Protein AF-A0A7C3N7W6-F1 (afdb_monomer)

Structure (mmCIF, N/CA/C/O backbone):
data_AF-A0A7C3N7W6-F1
#
_entry.id   AF-A0A7C3N7W6-F1
#
loop_
_atom_site.group_PDB
_atom_site.id
_atom_site.type_symbol
_atom_site.label_atom_id
_atom_site.label_alt_id
_atom_site.label_comp_id
_atom_site.label_asym_id
_atom_site.label_entity_id
_atom_site.label_seq_id
_atom_site.pdbx_PDB_ins_code
_atom_site.Cartn_x
_atom_site.Cartn_y
_atom_site.Cartn_z
_atom_site.occupancy
_atom_site.B_iso_or_equiv
_atom_site.auth_seq_id
_atom_site.auth_comp_id
_atom_site.auth_asym_id
_atom_site.auth_atom_id
_atom_site.pdbx_PDB_model_num
ATOM 1 N N . MET A 1 1 ? -11.254 6.037 20.988 1.00 70.31 1 MET A N 1
ATOM 2 C CA . MET A 1 1 ? -10.341 5.940 19.821 1.00 70.31 1 MET A CA 1
ATOM 3 C C . MET A 1 1 ? -10.967 6.468 18.518 1.00 70.31 1 MET A C 1
ATOM 5 O O . MET A 1 1 ? -10.693 5.931 17.450 1.00 70.31 1 MET A O 1
ATOM 9 N N . ARG A 1 2 ? -11.807 7.520 18.560 1.00 85.56 2 ARG A N 1
ATOM 10 C CA . ARG A 1 2 ? -12.497 8.014 17.350 1.00 85.56 2 ARG A CA 1
ATOM 11 C C . ARG A 1 2 ? -11.511 8.620 16.342 1.00 85.56 2 ARG A C 1
ATOM 13 O O . ARG A 1 2 ? -11.651 8.363 15.156 1.00 85.56 2 ARG A O 1
ATOM 20 N N . LEU A 1 3 ? -10.492 9.334 16.832 1.00 93.50 3 LEU A N 1
ATOM 21 C CA . LEU A 1 3 ? -9.411 9.874 16.005 1.00 93.50 3 LEU A CA 1
ATOM 22 C C . LEU A 1 3 ? -8.609 8.758 15.318 1.00 93.50 3 LEU A C 1
ATOM 24 O O . LEU A 1 3 ? -8.547 8.729 14.097 1.00 93.50 3 LEU A O 1
ATOM 28 N N . ALA A 1 4 ? -8.080 7.801 16.090 1.00 92.69 4 ALA A N 1
ATOM 29 C CA . ALA A 1 4 ? -7.303 6.685 15.547 1.00 92.69 4 ALA A CA 1
ATOM 30 C C . ALA A 1 4 ? -8.077 5.900 14.475 1.00 92.69 4 ALA A C 1
ATOM 32 O O . ALA A 1 4 ? -7.528 5.616 13.417 1.00 92.69 4 ALA A O 1
ATOM 33 N N . ARG A 1 5 ? -9.373 5.630 14.700 1.00 95.19 5 ARG A N 1
ATOM 34 C CA . ARG A 1 5 ? -10.233 4.991 13.693 1.00 95.19 5 ARG A CA 1
ATOM 35 C C . ARG A 1 5 ? -10.196 5.728 12.355 1.00 95.19 5 ARG A C 1
ATOM 37 O O . ARG A 1 5 ? -10.017 5.093 11.325 1.00 95.19 5 ARG A O 1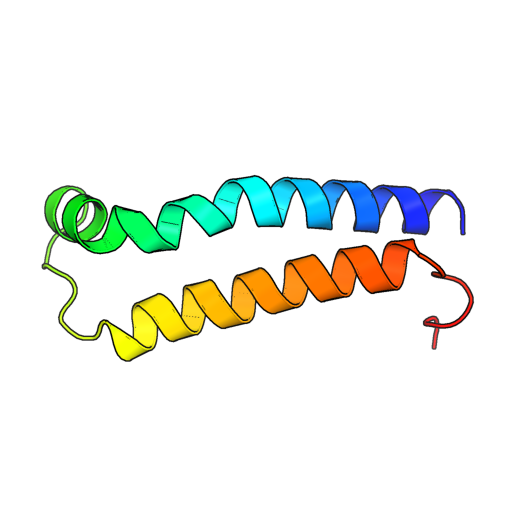
ATOM 44 N N . TRP A 1 6 ? -10.398 7.045 12.371 1.00 97.62 6 TRP A N 1
ATOM 45 C CA . TRP A 1 6 ? -10.434 7.843 11.147 1.00 97.62 6 TRP A CA 1
ATOM 46 C C . TRP A 1 6 ? -9.066 7.953 10.479 1.00 97.62 6 TRP A C 1
ATOM 48 O O . TRP A 1 6 ? -9.002 7.834 9.261 1.00 97.62 6 TRP A O 1
ATOM 58 N N . ILE A 1 7 ? -7.991 8.106 11.260 1.00 96.88 7 ILE A N 1
ATOM 59 C CA . ILE A 1 7 ? -6.619 8.136 10.732 1.00 96.88 7 ILE A CA 1
ATOM 60 C C . ILE A 1 7 ? -6.333 6.859 9.941 1.00 96.88 7 ILE A C 1
ATOM 62 O O . ILE A 1 7 ? -5.997 6.932 8.763 1.00 96.88 7 ILE A O 1
ATOM 66 N N . PHE A 1 8 ? -6.525 5.691 10.559 1.00 97.38 8 PHE A N 1
ATOM 67 C CA . PHE A 1 8 ? -6.233 4.415 9.908 1.00 97.38 8 PHE A CA 1
ATOM 68 C C . PHE A 1 8 ? -7.177 4.112 8.742 1.00 97.38 8 PHE A C 1
ATOM 70 O O . PHE A 1 8 ? -6.743 3.560 7.735 1.00 97.38 8 PHE A O 1
ATOM 77 N N . LEU A 1 9 ? -8.449 4.512 8.835 1.00 98.06 9 LEU A N 1
ATOM 78 C CA . LEU A 1 9 ? -9.404 4.318 7.745 1.00 98.06 9 LEU A CA 1
ATOM 79 C C . LEU A 1 9 ? -9.012 5.131 6.507 1.00 98.06 9 LEU A C 1
ATOM 81 O O . LEU A 1 9 ? -8.944 4.581 5.412 1.00 98.06 9 LEU A O 1
ATOM 85 N N . ILE A 1 10 ? -8.739 6.427 6.682 1.00 98.38 10 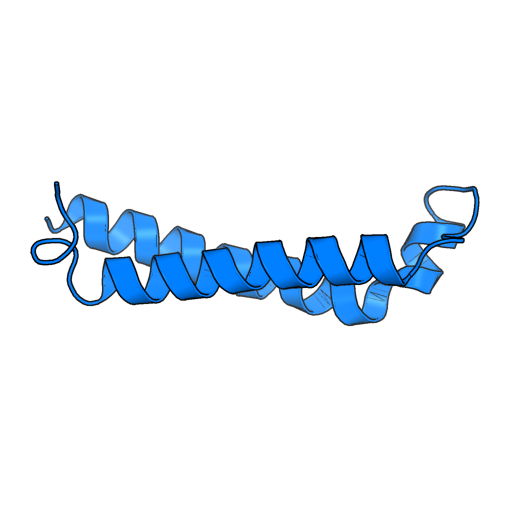ILE A N 1
ATOM 86 C CA . ILE A 1 10 ? -8.373 7.319 5.576 1.00 98.38 10 ILE A CA 1
ATOM 87 C C . ILE A 1 10 ? -7.030 6.891 4.985 1.00 98.38 10 ILE A C 1
ATOM 89 O O . ILE A 1 10 ? -6.923 6.781 3.767 1.00 98.38 10 ILE A O 1
ATOM 93 N N . ALA A 1 11 ? -6.038 6.589 5.830 1.00 98.00 11 ALA A N 1
ATOM 94 C CA . ALA A 1 11 ? -4.732 6.117 5.381 1.00 98.00 11 ALA A CA 1
ATOM 95 C C . ALA A 1 11 ? -4.841 4.815 4.575 1.00 98.00 11 ALA A C 1
ATOM 97 O O . ALA A 1 11 ? -4.299 4.743 3.478 1.00 98.00 11 ALA A O 1
ATOM 98 N N . GLY A 1 12 ? -5.590 3.823 5.071 1.00 98.31 12 GLY A N 1
ATOM 99 C CA . GLY A 1 12 ? -5.785 2.549 4.378 1.00 98.31 12 GLY A CA 1
ATOM 100 C C . GLY A 1 12 ? -6.511 2.705 3.040 1.00 98.31 12 GLY A C 1
ATOM 101 O O . GLY A 1 12 ? -6.061 2.158 2.038 1.00 98.31 12 GLY A O 1
ATOM 102 N N . ILE A 1 13 ? -7.596 3.490 2.984 1.00 98.62 13 ILE A N 1
ATOM 103 C CA . ILE A 1 13 ? -8.325 3.741 1.726 1.00 98.62 13 ILE A CA 1
ATOM 104 C C . ILE A 1 13 ? -7.425 4.459 0.717 1.00 98.62 13 ILE A C 1
ATOM 106 O O . ILE A 1 13 ? -7.311 4.019 -0.425 1.00 98.62 13 ILE A O 1
ATOM 110 N N . TYR A 1 14 ? -6.772 5.544 1.139 1.00 98.56 14 TYR A N 1
ATOM 111 C CA . TYR A 1 14 ? -5.868 6.303 0.278 1.00 98.56 14 TYR A CA 1
ATOM 112 C C . TYR A 1 14 ? -4.724 5.427 -0.237 1.00 98.56 14 TYR A C 1
ATOM 114 O O . TYR A 1 14 ? -4.450 5.404 -1.434 1.00 98.56 14 TYR A O 1
ATOM 122 N N . GLY A 1 15 ? -4.104 4.646 0.649 1.00 98.19 15 GLY A N 1
ATOM 123 C CA . GLY A 1 15 ? -3.032 3.734 0.288 1.00 98.19 15 GLY A CA 1
ATOM 124 C C . GLY A 1 15 ? -3.472 2.682 -0.727 1.00 98.19 15 GLY A C 1
ATOM 125 O O . GLY A 1 15 ? -2.775 2.475 -1.713 1.00 98.19 15 GLY A O 1
ATOM 126 N N . VAL A 1 16 ? -4.637 2.047 -0.553 1.00 98.50 16 VAL A N 1
ATOM 127 C CA . VAL A 1 16 ? -5.154 1.083 -1.544 1.00 98.50 16 VAL A CA 1
ATOM 128 C C . VAL A 1 16 ? -5.347 1.754 -2.905 1.00 98.50 16 VAL A C 1
ATOM 130 O O . VAL A 1 16 ? -4.921 1.199 -3.919 1.00 98.50 16 VAL A O 1
ATOM 133 N N . LEU A 1 17 ? -5.939 2.951 -2.939 1.00 98.44 17 LEU A N 1
ATOM 134 C CA . LEU A 1 17 ? -6.184 3.684 -4.184 1.00 98.44 17 LEU A CA 1
ATOM 135 C C . LEU A 1 17 ? -4.890 4.058 -4.914 1.00 98.44 17 LEU A C 1
ATOM 137 O O . LEU A 1 17 ? -4.842 3.957 -6.136 1.00 98.44 17 LEU A O 1
ATOM 141 N N . VAL A 1 18 ? -3.848 4.466 -4.188 1.00 98.12 18 VAL A N 1
ATOM 142 C CA . VAL A 1 18 ? -2.573 4.887 -4.791 1.00 98.12 18 VAL A CA 1
ATOM 143 C C . VAL A 1 18 ? -1.690 3.703 -5.176 1.00 98.12 18 VAL A C 1
ATOM 145 O O . VAL A 1 18 ? -1.018 3.763 -6.200 1.00 98.12 18 VAL A O 1
ATOM 148 N N . ILE A 1 19 ? -1.684 2.623 -4.390 1.00 98.25 19 ILE A N 1
ATOM 149 C CA . ILE A 1 19 ? -0.768 1.491 -4.601 1.00 98.25 19 ILE A CA 1
ATOM 150 C C . ILE A 1 19 ? -1.312 0.492 -5.627 1.00 98.25 19 ILE A C 1
ATOM 152 O O . ILE A 1 19 ? -0.532 -0.095 -6.368 1.00 98.25 19 ILE A O 1
ATOM 156 N N . THR A 1 20 ? -2.631 0.315 -5.739 1.00 98.25 20 THR A N 1
ATOM 157 C CA . THR A 1 20 ? -3.211 -0.651 -6.696 1.00 98.25 20 THR A CA 1
ATOM 158 C C . THR A 1 20 ? -2.807 -0.388 -8.158 1.00 98.25 20 THR A C 1
ATOM 160 O O . THR A 1 20 ? -2.455 -1.348 -8.844 1.00 98.25 20 THR A O 1
ATOM 163 N N . PRO A 1 21 ? -2.774 0.864 -8.660 1.00 98.31 21 PRO A N 1
ATOM 164 C CA . PRO A 1 21 ? -2.292 1.147 -10.011 1.00 98.31 21 PRO A CA 1
ATOM 165 C C . PRO A 1 21 ? -0.860 0.675 -10.287 1.00 98.31 21 PRO A C 1
ATOM 167 O O . PRO A 1 21 ? -0.568 0.307 -11.419 1.00 98.31 21 PRO A O 1
ATOM 170 N N . PHE A 1 22 ? 0.020 0.622 -9.278 1.00 97.81 22 PHE A N 1
ATOM 171 C CA . PHE A 1 22 ? 1.420 0.220 -9.473 1.00 97.81 22 PHE A CA 1
ATOM 172 C C . PHE A 1 22 ? 1.555 -1.219 -9.987 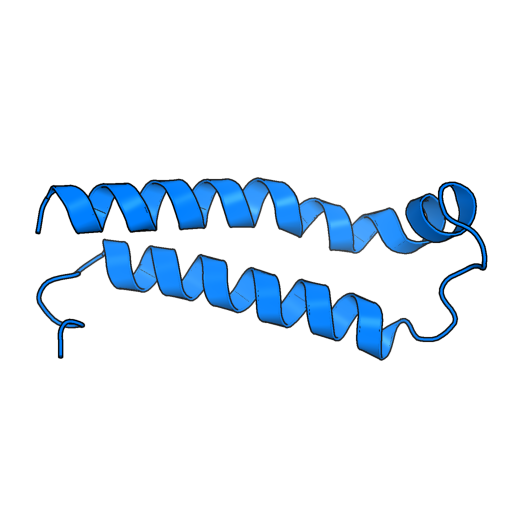1.00 97.81 22 PHE A C 1
ATOM 174 O O . PHE A 1 22 ? 2.520 -1.520 -10.676 1.00 97.81 22 PHE A O 1
ATOM 181 N N . TYR A 1 23 ? 0.561 -2.091 -9.789 1.00 97.81 23 TYR A N 1
ATOM 182 C CA . TYR A 1 23 ? 0.584 -3.421 -10.410 1.00 97.81 23 TYR A CA 1
ATOM 183 C C . TYR A 1 23 ? 0.611 -3.392 -11.947 1.00 97.81 23 TYR A C 1
ATOM 185 O O . TYR A 1 23 ? 1.025 -4.370 -12.565 1.00 97.81 23 TYR A O 1
ATOM 193 N N . PHE A 1 24 ? 0.197 -2.281 -12.559 1.00 97.56 24 PHE A N 1
ATOM 194 C CA . PHE A 1 24 ? 0.066 -2.124 -14.009 1.00 97.56 24 PHE A CA 1
ATOM 195 C C . PHE A 1 24 ? 1.024 -1.077 -14.595 1.00 97.56 24 PHE A C 1
ATOM 197 O O . PHE A 1 24 ? 0.987 -0.827 -15.797 1.00 97.56 24 PHE A O 1
ATOM 204 N N . LEU A 1 25 ? 1.859 -0.440 -13.764 1.00 97.38 25 LEU A N 1
ATOM 205 C CA . LEU A 1 25 ? 2.707 0.689 -14.166 1.00 97.38 25 LEU A CA 1
ATOM 206 C C . LEU A 1 25 ? 4.189 0.332 -14.334 1.00 97.38 25 LEU A C 1
ATOM 208 O O . LEU A 1 25 ? 4.969 1.234 -14.617 1.00 97.38 25 LEU A O 1
ATOM 212 N N . GLU A 1 26 ? 4.595 -0.935 -14.199 1.00 97.19 26 GLU A N 1
ATOM 213 C CA . GLU A 1 26 ? 6.007 -1.353 -14.302 1.00 97.19 26 GLU A CA 1
ATOM 214 C C . GLU A 1 26 ? 6.678 -0.831 -15.589 1.00 97.19 26 GLU A C 1
ATOM 216 O O . GLU A 1 26 ? 7.650 -0.075 -15.524 1.00 97.19 26 GLU A O 1
ATOM 221 N N . ASP A 1 27 ? 6.100 -1.139 -16.754 1.00 95.94 27 ASP A N 1
ATOM 222 C CA . ASP A 1 27 ? 6.616 -0.714 -18.064 1.00 95.94 27 ASP A CA 1
ATOM 223 C C . ASP A 1 27 ? 6.623 0.804 -18.247 1.00 95.94 27 ASP A C 1
ATOM 225 O O . ASP A 1 27 ? 7.441 1.361 -18.985 1.00 95.94 27 ASP A O 1
ATOM 229 N N . GLN A 1 28 ? 5.655 1.497 -17.648 1.00 97.12 28 GLN A N 1
ATOM 230 C CA . GLN A 1 28 ? 5.615 2.950 -17.701 1.00 97.12 28 GLN A CA 1
ATOM 231 C C . GLN A 1 28 ? 6.735 3.535 -16.838 1.00 97.12 28 GLN A C 1
ATOM 233 O O . GLN A 1 28 ? 7.493 4.367 -17.322 1.00 97.12 28 GLN A O 1
ATOM 238 N N . ILE A 1 29 ? 6.903 3.050 -15.609 1.00 96.69 29 ILE A N 1
ATOM 239 C CA . ILE A 1 29 ? 7.954 3.501 -14.693 1.00 96.69 29 ILE A CA 1
ATOM 240 C C . ILE A 1 29 ? 9.338 3.230 -15.280 1.00 96.69 29 ILE A C 1
ATOM 242 O O . ILE A 1 29 ? 10.185 4.112 -15.224 1.00 96.69 29 ILE A O 1
ATOM 246 N N . GLY A 1 30 ? 9.565 2.071 -15.903 1.00 96.31 30 GLY A N 1
ATOM 247 C CA . GLY A 1 30 ? 10.842 1.767 -16.558 1.00 96.31 30 GLY A CA 1
ATOM 248 C C . GLY A 1 30 ? 11.175 2.686 -17.743 1.00 96.31 30 GLY A C 1
ATOM 249 O O . GLY A 1 30 ? 12.348 2.840 -18.084 1.00 96.31 30 GLY A O 1
ATOM 250 N N . ARG A 1 31 ? 10.163 3.310 -18.365 1.00 96.75 31 ARG A N 1
ATOM 251 C CA . ARG A 1 31 ? 10.330 4.315 -19.430 1.00 96.75 31 ARG A CA 1
ATOM 252 C C . ARG A 1 31 ? 10.480 5.731 -18.878 1.00 96.75 31 ARG A C 1
ATOM 254 O O . ARG A 1 31 ? 11.346 6.463 -19.349 1.00 96.75 31 ARG A O 1
ATOM 261 N N . ASP A 1 32 ? 9.658 6.096 -17.898 1.00 97.75 32 ASP A N 1
ATOM 262 C CA . ASP A 1 32 ? 9.642 7.424 -17.275 1.00 97.75 32 ASP A CA 1
ATOM 263 C C . ASP A 1 32 ? 10.886 7.643 -16.388 1.00 97.75 32 ASP A C 1
ATOM 265 O O . ASP A 1 32 ? 11.404 8.758 -16.301 1.00 97.75 32 ASP A O 1
ATOM 269 N N . TYR A 1 33 ? 11.397 6.572 -15.769 1.00 95.38 33 TYR A N 1
ATOM 270 C CA . TYR A 1 33 ? 12.532 6.561 -14.840 1.00 95.38 33 TYR A CA 1
ATOM 271 C C . TYR A 1 33 ? 13.548 5.464 -15.212 1.00 95.38 33 TYR A C 1
ATOM 273 O O . TYR A 1 33 ? 13.621 4.433 -14.542 1.00 95.38 33 TYR A O 1
ATOM 281 N N . PRO A 1 34 ? 14.347 5.657 -16.276 1.00 93.88 34 PRO A N 1
ATOM 282 C CA . PRO A 1 34 ? 15.320 4.661 -16.714 1.00 93.88 34 PRO A CA 1
ATOM 283 C C . PRO A 1 34 ? 16.427 4.413 -15.665 1.00 93.88 34 PRO A C 1
ATOM 285 O O . PRO A 1 34 ? 16.806 5.340 -14.941 1.00 93.88 34 PRO A O 1
ATOM 288 N N . PRO A 1 35 ? 17.020 3.201 -15.622 1.00 93.25 35 PRO A N 1
ATOM 289 C CA . PRO A 1 35 ? 16.836 2.088 -16.562 1.00 93.25 35 PRO A CA 1
ATOM 290 C C . PRO A 1 35 ?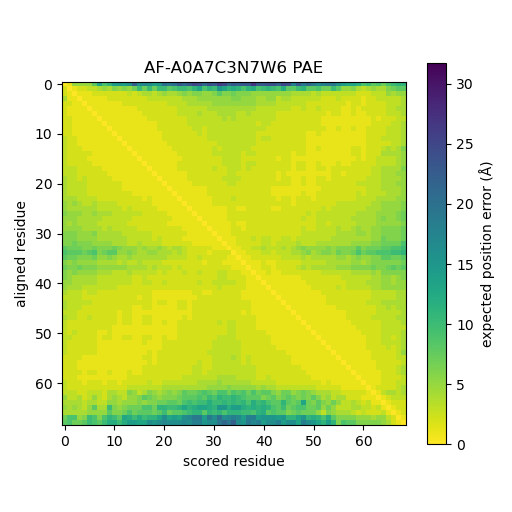 15.545 1.287 -16.332 1.00 93.25 35 PRO A C 1
ATOM 292 O O . PRO A 1 35 ? 14.911 1.390 -15.286 1.00 93.25 35 PRO A O 1
ATOM 295 N N . ALA A 1 36 ? 15.182 0.453 -17.313 1.00 95.25 36 ALA A N 1
ATOM 296 C CA . ALA A 1 36 ? 14.058 -0.470 -17.179 1.00 95.25 36 ALA A CA 1
ATOM 297 C C . ALA A 1 36 ? 14.218 -1.370 -15.941 1.00 95.25 36 ALA A C 1
ATOM 299 O O . ALA A 1 36 ? 15.334 -1.738 -15.565 1.00 95.25 36 ALA A O 1
ATOM 300 N N . ILE A 1 37 ? 13.095 -1.735 -15.325 1.00 96.19 37 ILE A N 1
ATOM 301 C CA . ILE A 1 37 ? 13.073 -2.606 -14.151 1.00 96.19 37 ILE A CA 1
ATOM 302 C C . ILE A 1 37 ? 13.588 -3.991 -14.560 1.00 96.19 37 ILE A C 1
ATOM 304 O O . ILE A 1 37 ? 13.030 -4.646 -15.433 1.00 96.19 37 ILE A O 1
ATOM 308 N N . THR A 1 38 ? 14.682 -4.434 -13.938 1.00 96.88 38 THR A N 1
ATOM 309 C CA . THR A 1 38 ? 15.296 -5.749 -14.205 1.00 96.88 38 THR A CA 1
ATOM 310 C C . THR A 1 38 ? 14.950 -6.802 -13.152 1.00 96.88 38 THR A C 1
ATOM 312 O O . THR A 1 38 ? 15.236 -7.980 -13.348 1.00 96.88 38 THR A O 1
ATOM 315 N N . HIS A 1 39 ? 14.345 -6.383 -12.036 1.00 95.44 39 HIS A N 1
ATOM 316 C CA . HIS A 1 39 ? 13.961 -7.228 -10.903 1.00 95.44 39 HIS A CA 1
ATOM 317 C C . HIS A 1 39 ? 12.476 -7.025 -10.568 1.00 95.44 39 HIS A C 1
ATOM 319 O O . HIS A 1 39 ? 12.145 -6.308 -9.614 1.00 95.44 39 HIS A O 1
ATOM 325 N N . PRO A 1 40 ? 11.565 -7.619 -11.363 1.00 95.94 40 PRO A N 1
ATOM 326 C CA . PRO A 1 40 ? 10.128 -7.495 -11.134 1.00 95.94 40 PRO A CA 1
ATOM 327 C C . PRO A 1 40 ? 9.709 -8.108 -9.791 1.00 95.94 40 PRO A C 1
ATOM 329 O O . PRO A 1 40 ? 8.785 -7.621 -9.149 1.00 95.94 40 PRO A O 1
ATOM 332 N N . ASP A 1 41 ? 10.421 -9.127 -9.306 1.00 97.62 41 ASP A N 1
ATOM 333 C CA . ASP A 1 41 ? 10.207 -9.737 -7.992 1.00 97.62 41 ASP A CA 1
ATOM 334 C C . ASP A 1 41 ? 10.367 -8.730 -6.843 1.00 97.62 41 ASP A C 1
ATOM 336 O O . ASP A 1 41 ? 9.548 -8.711 -5.923 1.00 97.62 41 ASP A O 1
ATOM 340 N N . ILE A 1 42 ? 11.360 -7.838 -6.923 1.00 97.00 42 ILE A N 1
ATOM 341 C CA . ILE A 1 42 ? 11.566 -6.776 -5.929 1.00 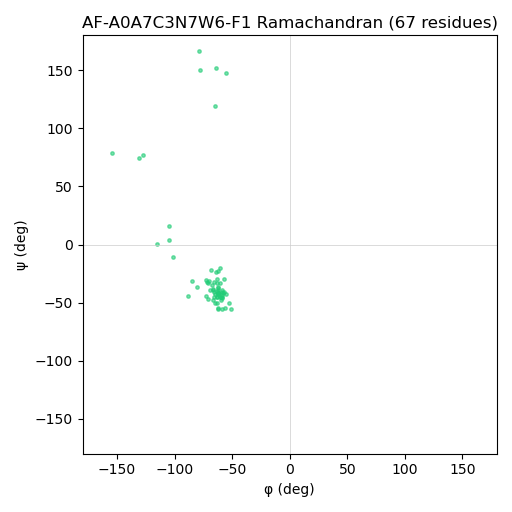97.00 42 ILE A CA 1
ATOM 342 C C . ILE A 1 42 ? 10.494 -5.693 -6.075 1.00 97.00 42 ILE A C 1
ATOM 344 O O . ILE A 1 42 ? 9.928 -5.254 -5.072 1.00 97.00 42 ILE A O 1
ATOM 348 N N . TYR A 1 43 ? 10.188 -5.280 -7.309 1.00 97.44 43 TYR A N 1
ATOM 349 C CA . TYR A 1 43 ? 9.163 -4.272 -7.586 1.00 97.44 43 TYR A CA 1
ATOM 350 C C . TYR A 1 43 ? 7.791 -4.708 -7.054 1.00 97.44 43 TYR A C 1
ATOM 352 O O . TYR A 1 43 ? 7.201 -4.034 -6.206 1.00 97.44 43 TYR A O 1
ATOM 360 N N . TYR A 1 44 ? 7.315 -5.880 -7.470 1.00 98.19 44 TYR A N 1
ATOM 361 C CA . TYR A 1 44 ? 6.038 -6.427 -7.020 1.00 98.19 44 TYR A CA 1
ATOM 362 C C . TYR A 1 44 ? 6.069 -6.864 -5.559 1.00 98.19 44 TYR A C 1
ATOM 364 O O . TYR A 1 44 ? 5.055 -6.737 -4.873 1.00 98.19 44 TYR A O 1
ATOM 372 N N . GLY A 1 45 ? 7.215 -7.313 -5.044 1.00 98.31 45 GLY A N 1
ATOM 373 C CA . GLY A 1 45 ? 7.401 -7.567 -3.618 1.00 98.31 45 GLY A CA 1
ATOM 374 C C . GLY A 1 45 ? 7.152 -6.309 -2.784 1.00 98.31 45 GLY A C 1
ATOM 375 O O . GLY A 1 45 ? 6.409 -6.357 -1.800 1.00 98.31 45 GLY A O 1
ATOM 376 N N . PHE A 1 46 ? 7.690 -5.164 -3.215 1.00 98.06 46 PHE A N 1
ATOM 377 C CA . PHE A 1 46 ? 7.463 -3.870 -2.572 1.00 98.06 46 PHE A CA 1
ATOM 378 C C . PHE A 1 46 ? 6.008 -3.395 -2.703 1.00 98.06 46 PHE A C 1
ATOM 380 O O . PHE A 1 46 ? 5.390 -3.010 -1.706 1.00 98.06 46 PHE A O 1
ATOM 387 N N . VAL A 1 47 ? 5.422 -3.453 -3.903 1.00 98.31 47 VAL A N 1
ATOM 388 C CA . VAL A 1 47 ? 4.007 -3.092 -4.120 1.00 98.31 47 VAL A CA 1
ATOM 389 C C . VAL A 1 47 ? 3.088 -3.972 -3.258 1.00 98.31 47 VAL A C 1
ATOM 391 O O . VAL A 1 47 ? 2.187 -3.464 -2.585 1.00 98.31 47 VAL A O 1
ATOM 394 N N . GLY A 1 48 ? 3.363 -5.276 -3.195 1.00 98.50 48 GLY A N 1
ATOM 395 C CA . GLY A 1 48 ? 2.628 -6.257 -2.401 1.00 98.50 48 GLY A CA 1
ATOM 396 C C . GLY A 1 48 ? 2.681 -5.981 -0.904 1.00 98.50 48 GLY A C 1
ATOM 397 O O . GLY A 1 48 ? 1.632 -5.824 -0.274 1.00 98.50 48 GLY A O 1
ATOM 398 N N . VAL A 1 49 ? 3.880 -5.861 -0.323 1.00 98.50 49 VAL A N 1
ATOM 399 C CA . VAL A 1 49 ? 4.022 -5.580 1.118 1.00 98.50 49 VAL A CA 1
ATOM 400 C C . VAL A 1 49 ? 3.403 -4.233 1.489 1.00 98.50 49 VAL A C 1
ATOM 402 O O . VAL A 1 49 ? 2.756 -4.115 2.532 1.00 98.50 49 VAL A O 1
ATOM 405 N N . THR A 1 50 ? 3.515 -3.233 0.613 1.00 98.25 50 THR A N 1
ATOM 406 C CA . THR A 1 50 ? 2.913 -1.915 0.835 1.00 98.25 50 THR A CA 1
ATOM 407 C C . THR A 1 50 ? 1.392 -2.008 0.863 1.00 98.25 50 THR A C 1
ATOM 409 O O . THR A 1 50 ? 0.771 -1.415 1.748 1.00 98.25 50 THR A O 1
ATOM 412 N N . LEU A 1 51 ? 0.786 -2.785 -0.043 1.00 98.44 51 LEU A N 1
ATOM 413 C CA . LEU A 1 51 ? -0.661 -3.009 -0.077 1.00 98.44 51 LEU A CA 1
ATOM 414 C C . LEU A 1 51 ? -1.155 -3.778 1.159 1.00 98.44 51 LEU A C 1
ATOM 416 O O . LEU A 1 51 ? -2.180 -3.409 1.736 1.00 98.44 51 LEU A O 1
ATOM 420 N N . VAL A 1 52 ? -0.412 -4.794 1.615 1.00 98.56 52 VAL A N 1
ATOM 421 C CA . VAL A 1 52 ? -0.729 -5.554 2.842 1.00 98.56 52 VAL A CA 1
ATOM 422 C C . VAL A 1 52 ? -0.830 -4.628 4.054 1.00 98.56 52 VAL A C 1
ATOM 424 O O . VAL A 1 52 ? -1.757 -4.758 4.856 1.00 98.56 52 VAL A O 1
ATOM 427 N N . TRP A 1 53 ? 0.058 -3.641 4.169 1.00 98.31 53 TRP A N 1
ATOM 428 C CA . TRP A 1 53 ? -0.019 -2.652 5.247 1.00 98.31 53 TRP A CA 1
ATOM 429 C C . TRP A 1 53 ? -1.255 -1.752 5.165 1.00 98.31 53 TRP A C 1
ATOM 431 O O . TRP A 1 53 ? -1.818 -1.406 6.204 1.00 98.31 53 TRP A O 1
ATOM 441 N N . GLN A 1 54 ? -1.745 -1.433 3.965 1.00 98.38 54 GLN A N 1
ATOM 442 C CA . GLN A 1 54 ? -2.995 -0.676 3.828 1.00 98.38 54 GLN A CA 1
ATOM 443 C C . GLN A 1 54 ? -4.190 -1.494 4.318 1.00 98.38 54 GLN A C 1
ATOM 445 O O . GLN A 1 54 ? -5.053 -0.972 5.025 1.00 98.38 54 GLN A O 1
ATOM 450 N N . VAL A 1 55 ? -4.204 -2.801 4.037 1.00 97.94 55 VAL A N 1
ATOM 451 C CA . VAL A 1 55 ? -5.196 -3.726 4.604 1.00 97.94 55 VAL A CA 1
ATOM 452 C C . VAL A 1 55 ? -5.074 -3.782 6.127 1.00 97.94 55 VAL A C 1
ATOM 454 O O . VAL A 1 55 ? -6.088 -3.706 6.821 1.00 97.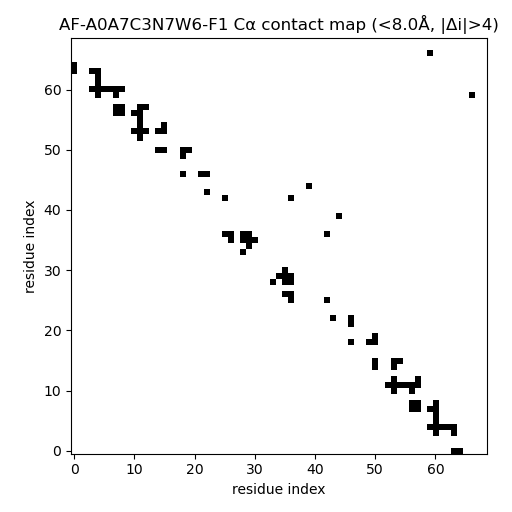94 55 VAL A O 1
ATOM 457 N N . ALA A 1 56 ? -3.855 -3.836 6.672 1.00 97.56 56 ALA A N 1
ATOM 458 C CA . ALA A 1 56 ? -3.640 -3.794 8.117 1.00 97.56 56 ALA A CA 1
ATOM 459 C C . ALA A 1 56 ? -4.205 -2.507 8.745 1.00 97.56 56 ALA A C 1
ATOM 461 O O . ALA A 1 56 ? -4.844 -2.573 9.795 1.00 97.56 56 ALA A O 1
ATOM 462 N N . PHE A 1 57 ? -4.070 -1.348 8.093 1.00 97.69 57 PHE A N 1
ATOM 463 C CA . PHE A 1 57 ? -4.698 -0.105 8.551 1.00 97.69 57 PHE A CA 1
ATOM 464 C C . PHE A 1 57 ? -6.226 -0.193 8.561 1.00 97.69 57 PHE A C 1
ATOM 466 O O . PHE A 1 57 ? -6.849 0.201 9.547 1.00 97.69 57 PHE A O 1
ATOM 473 N N . LEU A 1 58 ? -6.847 -0.783 7.540 1.00 97.50 58 LEU A N 1
ATOM 474 C CA . LEU A 1 58 ? -8.297 -1.011 7.535 1.00 97.50 58 LEU A CA 1
ATOM 475 C C . LEU A 1 58 ? -8.733 -1.949 8.675 1.00 97.50 58 LEU A C 1
ATOM 477 O O . LEU A 1 58 ? -9.738 -1.691 9.345 1.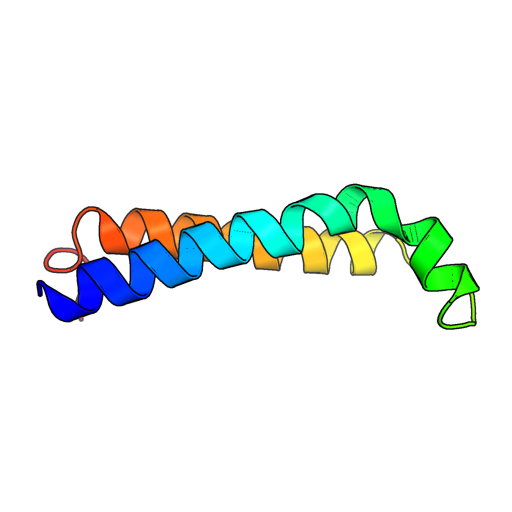00 97.50 58 LEU A O 1
ATOM 481 N N . VAL A 1 59 ? -7.948 -2.992 8.963 1.00 96.62 59 VAL A N 1
ATOM 482 C CA . VAL A 1 59 ? -8.175 -3.887 10.109 1.00 96.62 59 VAL A CA 1
ATOM 483 C C . VAL A 1 59 ? -8.056 -3.123 11.431 1.00 96.62 59 VAL A C 1
ATOM 485 O O . VAL A 1 59 ? -8.940 -3.245 12.282 1.00 96.62 59 VAL A O 1
ATOM 488 N N . ILE A 1 60 ? -7.035 -2.280 11.602 1.00 95.69 60 ILE A N 1
ATOM 489 C CA . ILE A 1 60 ? -6.869 -1.451 12.807 1.00 95.69 60 ILE A CA 1
ATOM 490 C C . ILE A 1 60 ? -8.035 -0.473 12.961 1.00 95.69 60 ILE A C 1
ATOM 492 O O . ILE A 1 60 ? -8.576 -0.326 14.059 1.00 95.69 60 ILE A O 1
ATOM 496 N N . ALA A 1 61 ? -8.481 0.148 11.870 1.00 95.69 61 ALA A N 1
ATOM 497 C CA . ALA A 1 61 ? -9.626 1.050 11.873 1.00 95.69 61 ALA A CA 1
ATOM 498 C C . ALA A 1 61 ? -10.920 0.356 12.333 1.00 95.69 61 ALA A C 1
ATOM 500 O O . ALA A 1 61 ? -11.744 0.987 12.998 1.00 95.69 61 ALA A O 1
ATOM 501 N N . SER A 1 62 ? -11.098 -0.938 12.043 1.00 94.50 62 SER A N 1
ATOM 502 C CA . SER A 1 62 ? -12.296 -1.685 12.451 1.00 94.50 62 SER A CA 1
ATOM 503 C C . SER A 1 62 ? -12.464 -1.769 13.975 1.00 94.50 62 SER A C 1
ATOM 505 O O . SER A 1 62 ? -13.581 -1.651 14.482 1.00 94.50 62 SER A O 1
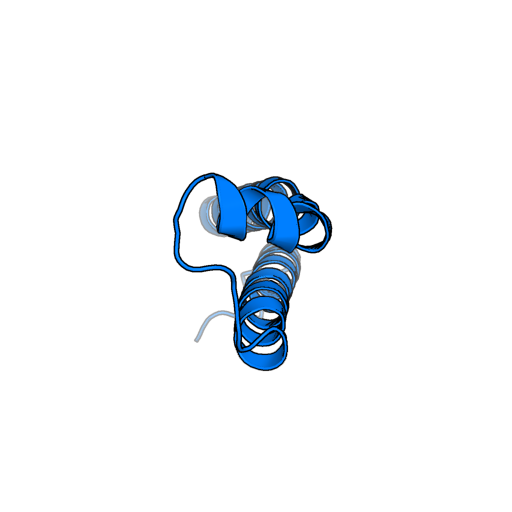ATOM 507 N N . ASN A 1 63 ? -11.366 -1.911 14.727 1.00 91.62 63 ASN A N 1
ATOM 508 C CA . ASN A 1 63 ? -11.392 -1.939 16.188 1.00 91.62 63 ASN A CA 1
ATOM 509 C C . ASN A 1 63 ? -10.054 -1.478 16.806 1.00 91.62 63 ASN A C 1
ATOM 511 O O . ASN A 1 63 ? -9.275 -2.301 17.298 1.00 91.62 63 ASN A O 1
ATOM 515 N N . PRO A 1 64 ? -9.798 -0.158 16.871 1.00 87.31 64 PRO A N 1
ATOM 516 C CA . PRO A 1 64 ? -8.517 0.360 17.350 1.00 87.31 64 PRO A CA 1
ATOM 517 C C . PRO A 1 64 ? -8.287 0.115 18.847 1.00 87.31 64 PRO A C 1
ATOM 519 O O . PRO A 1 64 ? -7.156 0.148 19.313 1.00 87.31 64 PRO A O 1
ATOM 522 N N . LEU A 1 65 ? -9.358 -0.091 19.626 1.00 87.62 65 LEU A N 1
ATOM 523 C CA . LEU A 1 65 ? -9.259 -0.364 21.063 1.00 87.62 65 LEU A CA 1
ATOM 524 C C . LEU A 1 65 ? -8.695 -1.758 21.348 1.00 87.62 65 LEU A C 1
ATOM 526 O O . LEU A 1 65 ? -8.004 -1.920 22.347 1.00 87.62 65 LEU A O 1
ATOM 530 N N . ARG A 1 66 ? -8.987 -2.741 20.488 1.00 87.00 66 ARG A N 1
ATOM 531 C CA . ARG A 1 66 ? -8.493 -4.119 20.624 1.00 87.00 66 ARG A CA 1
ATOM 532 C C . ARG A 1 66 ? -7.005 -4.245 20.298 1.00 87.00 66 ARG A C 1
ATOM 534 O O . ARG A 1 66 ? -6.351 -5.125 20.837 1.00 87.00 66 ARG A O 1
ATOM 541 N N . LEU A 1 67 ? -6.503 -3.402 19.399 1.00 84.38 67 LEU A N 1
ATOM 542 C CA . LEU A 1 67 ? -5.158 -3.506 18.822 1.00 84.38 67 LEU A CA 1
ATOM 543 C C . LEU A 1 67 ? -4.172 -2.476 19.395 1.00 84.38 67 LEU A C 1
ATOM 545 O O . LEU A 1 67 ? -3.120 -2.234 18.809 1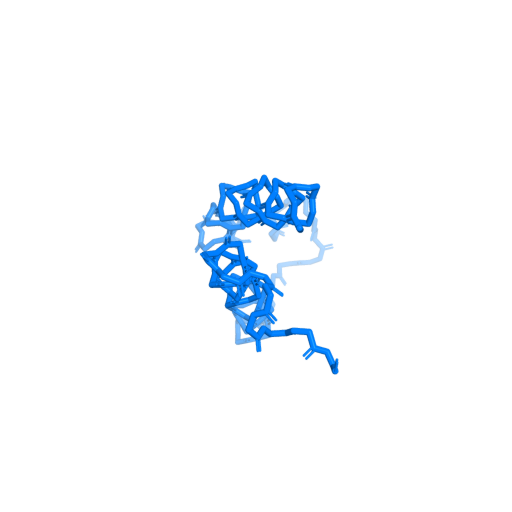.00 84.38 67 LEU A O 1
ATOM 549 N N . ARG A 1 68 ? -4.514 -1.849 20.524 1.00 78.06 68 ARG A N 1
ATOM 550 C CA . ARG A 1 68 ? -3.572 -1.011 21.275 1.00 78.06 68 ARG A CA 1
ATOM 551 C C . ARG A 1 68 ? -2.609 -1.896 22.095 1.00 78.06 68 ARG A C 1
ATOM 553 O O . ARG A 1 68 ? -3.046 -2.976 22.496 1.00 78.06 68 ARG A O 1
ATOM 560 N N . PRO A 1 69 ? -1.368 -1.445 22.354 1.00 72.94 69 PRO A N 1
ATOM 561 C CA . PRO A 1 69 ? -0.459 -2.093 23.303 1.00 72.94 69 PRO A CA 1
ATOM 562 C C . PRO A 1 69 ? -1.046 -2.201 24.715 1.00 72.94 69 PRO A C 1
ATOM 564 O O . PRO A 1 69 ? -1.861 -1.319 25.088 1.00 72.94 69 PRO A O 1
#

pLDDT: mean 95.27, std 5.61, range [70.31, 98.62]

Sequence (69 aa):
MRLARWIFLIAGIYGVLVITPFYFLEDQIGRDYPPAITHPDIYYGFVGVTLVWQVAFLVIASNPLRLRP

Secondary structure (DSSP, 8-state):
-HHHHHHHHHHHHHHHHHHGGGGG-HHHHHHHSSSPPS-HHHHHHHHHHHHHHHHHHHHHHH-TTTT--

Foldseek 3Di:
DQVLLVVLLVQLVVQLVVLVCQVVCQQVCCVVPDPRDPCVVVSVVVSVVSNVVSVVSNVCSVPVPVPDD

Mean predicted aligned error: 3.19 Å

Solvent-accessible surface area (backbone atoms only — not comparable to full-atom values): 3857 Å² total; per-residue (Å²): 106,72,65,59,24,51,54,25,36,52,50,13,54,51,43,45,66,64,48,58,57,55,81,76,34,59,73,54,45,21,66,80,52,69,70,61,80,86,52,63,68,60,53,51,47,50,53,49,56,54,45,51,51,19,52,50,25,41,56,40,28,74,45,46,80,80,74,53,134

Nearest PDB structures (foldseek):
  1l6t-assembly1_A  TM=4.620E-01  e=7.505E+00  Escherichia coli

Radius of gyration: 15.38 Å; Cα contacts (8 Å, |Δi|>4): 54; chains: 1; bounding box: 29×20×43 Å